Protein AF-A0A2T8KHS7-F1 (afdb_monomer_lite)

InterPro domains:
  IPR019190 Exonuclease V [PF09810] (73-168)
  IPR019190 Exonuclease V [PTHR14464] (8-168)

Secondary structure (DSSP, 8-state):
--PPPP-PPP---------HHHHHHHHHHHHHHHHS-S----HHHHHHHHHHHHTTS------GGGS---PPPHHHHH-TTSPPPHHHHHHHHH-HHHHHHHHHH-PPPPPHHHHHHHHHHHHHHHTT---------SHHHHHHHHHHHHHHHHHIIIIIS--S----

Sequence (168 aa):
MHSSPSATPRQELPVEIVSDEEMAFIDAALAAAAAGGRPLVSSTARRAAAQLSCAAHSAAGGDIEDSPVPRRSLLARFRERRALAVTDITATEWCEKQMEFMLEHGKPERTEAMKAGLERHAQLEQEVVERVEVAIRSEEELWTVKFMNFIMGTNQLMFKGITREIPV

Structure (mmCIF, N/CA/C/O backbone):
data_AF-A0A2T8KHS7-F1
#
_entry.id   AF-A0A2T8KHS7-F1
#
loop_
_atom_site.group_PDB
_atom_site.id
_atom_site.type_symbol
_atom_site.label_atom_id
_atom_site.label_alt_id
_atom_site.label_comp_id
_atom_site.label_asym_id
_atom_site.label_entity_id
_atom_site.label_seq_id
_atom_site.pdbx_PDB_ins_code
_atom_site.Cartn_x
_atom_site.Cartn_y
_atom_site.Cartn_z
_atom_site.occupancy
_atom_site.B_iso_or_equiv
_atom_site.auth_seq_id
_atom_site.auth_comp_id
_atom_site.auth_asym_id
_atom_site.auth_atom_id
_atom_site.pdbx_PDB_model_num
ATOM 1 N N . MET A 1 1 ? -21.195 -45.025 22.244 1.00 41.97 1 MET A N 1
ATOM 2 C CA . MET A 1 1 ? -19.781 -45.395 22.022 1.00 41.97 1 MET A CA 1
ATOM 3 C C . MET A 1 1 ? -19.014 -44.105 21.794 1.00 41.97 1 MET A C 1
ATOM 5 O O . MET A 1 1 ? -19.051 -43.571 20.696 1.00 41.97 1 MET A O 1
ATOM 9 N N . HIS A 1 2 ? -18.461 -43.529 22.861 1.00 40.59 2 HIS A N 1
ATOM 10 C CA . HIS A 1 2 ? -17.695 -42.285 22.792 1.00 40.59 2 HIS A CA 1
ATOM 11 C C . HIS A 1 2 ? -16.214 -42.647 22.724 1.00 40.59 2 HIS A C 1
ATOM 13 O O . HIS A 1 2 ? -15.673 -43.198 23.678 1.00 40.59 2 HIS A O 1
ATOM 19 N N . SER A 1 3 ? -15.594 -42.395 21.574 1.00 47.38 3 SER A N 1
ATOM 20 C CA . SER A 1 3 ? -14.155 -42.549 21.386 1.00 47.38 3 SER A CA 1
ATOM 21 C C . SER A 1 3 ? -13.453 -41.294 21.898 1.00 47.38 3 SER A C 1
ATOM 23 O O . SER A 1 3 ? -13.681 -40.200 21.383 1.00 47.38 3 SER A O 1
ATOM 25 N N . SER A 1 4 ? -12.623 -41.456 22.926 1.00 55.31 4 SER A N 1
ATOM 26 C CA . SER A 1 4 ? -11.733 -40.417 23.449 1.00 55.31 4 SER A CA 1
ATOM 27 C C . SER A 1 4 ? -10.653 -40.050 22.420 1.00 55.31 4 SER A C 1
ATOM 29 O O . SER A 1 4 ? -10.134 -40.949 21.753 1.00 55.31 4 SER A O 1
ATOM 31 N N . PRO A 1 5 ? -10.256 -38.772 22.296 1.00 56.31 5 PRO A N 1
ATOM 32 C CA . PRO A 1 5 ? -9.131 -38.399 21.453 1.00 56.31 5 PRO A CA 1
ATOM 33 C C . PRO A 1 5 ? -7.810 -38.798 22.127 1.00 56.31 5 PRO A C 1
ATOM 35 O O . PRO A 1 5 ? -7.570 -38.518 23.301 1.00 56.31 5 PRO A O 1
ATOM 38 N N . SER A 1 6 ? -6.967 -39.481 21.356 1.00 55.38 6 SER A N 1
ATOM 39 C CA . SER A 1 6 ? -5.590 -39.841 21.693 1.00 55.38 6 SER A CA 1
ATOM 40 C C . SER A 1 6 ? -4.773 -38.578 21.987 1.00 55.38 6 SER A C 1
ATOM 42 O O . SER A 1 6 ? -4.686 -37.675 21.157 1.00 55.38 6 SER A O 1
ATOM 44 N N . ALA A 1 7 ? -4.194 -38.510 23.187 1.00 58.91 7 ALA A N 1
ATOM 45 C CA . ALA A 1 7 ? -3.268 -37.458 23.574 1.00 58.91 7 ALA A CA 1
ATOM 46 C C . ALA A 1 7 ? -1.939 -37.642 22.824 1.00 58.91 7 ALA A C 1
ATOM 48 O O . ALA A 1 7 ? -1.231 -38.628 23.026 1.00 58.91 7 ALA A O 1
ATOM 49 N N . THR A 1 8 ? -1.597 -36.688 21.962 1.00 64.38 8 THR A N 1
ATOM 50 C CA . THR A 1 8 ? -0.257 -36.562 21.376 1.00 64.38 8 THR A CA 1
ATOM 51 C C . THR A 1 8 ? 0.775 -36.311 22.481 1.00 64.38 8 THR A C 1
ATOM 53 O O . THR A 1 8 ? 0.547 -35.425 23.314 1.00 64.38 8 THR A O 1
ATOM 56 N N . PRO A 1 9 ? 1.909 -37.035 22.509 1.00 59.22 9 PRO A N 1
ATOM 57 C CA . PRO A 1 9 ? 2.939 -36.816 23.513 1.00 59.22 9 PRO A CA 1
ATOM 58 C C . PRO A 1 9 ? 3.577 -35.441 23.287 1.00 59.22 9 PRO A C 1
ATOM 60 O O . PRO A 1 9 ? 4.023 -35.124 22.183 1.00 59.22 9 PRO A O 1
ATOM 63 N N . ARG A 1 10 ? 3.589 -34.605 24.332 1.00 60.81 10 ARG A N 1
ATOM 64 C CA . ARG A 1 10 ? 4.318 -33.334 24.332 1.00 60.81 10 ARG A CA 1
ATOM 65 C C . ARG A 1 10 ? 5.802 -33.659 24.184 1.00 60.81 10 ARG A C 1
ATOM 67 O O . ARG A 1 10 ? 6.359 -34.355 25.025 1.00 60.81 10 ARG A O 1
ATOM 74 N N . GLN A 1 11 ? 6.422 -33.189 23.107 1.00 65.25 11 GLN A N 1
ATOM 75 C CA . GLN A 1 11 ? 7.874 -33.207 22.989 1.00 65.25 11 GLN A CA 1
ATOM 76 C C . GLN A 1 11 ? 8.415 -32.200 24.008 1.00 65.25 11 GLN A C 1
ATOM 78 O O . GLN A 1 11 ? 8.324 -30.992 23.803 1.00 65.25 11 GLN A O 1
ATOM 83 N N . GLU A 1 12 ? 8.891 -32.699 25.145 1.00 61.94 12 GLU A N 1
ATOM 84 C CA . GLU A 1 12 ? 9.631 -31.901 26.117 1.00 61.94 12 GLU A CA 1
ATOM 85 C C . GLU A 1 12 ? 10.979 -31.555 25.485 1.00 61.94 12 GLU A C 1
ATOM 87 O O . GLU A 1 12 ? 11.874 -32.392 25.383 1.00 61.94 12 GLU A O 1
ATOM 92 N N . LEU A 1 13 ? 11.090 -30.330 24.970 1.00 60.38 13 LEU A N 1
ATOM 93 C CA . LEU A 1 13 ? 12.373 -29.783 24.556 1.00 60.38 13 LEU A CA 1
ATOM 94 C C . LEU A 1 13 ? 13.240 -29.672 25.818 1.00 60.38 13 LEU A C 1
ATOM 96 O O . LEU A 1 13 ? 12.800 -29.025 26.773 1.00 60.38 13 LEU A O 1
ATOM 100 N N . PRO A 1 14 ? 14.432 -30.291 25.864 1.00 63.69 14 PRO A N 1
ATOM 101 C CA . PRO A 1 14 ? 15.326 -30.124 26.996 1.00 63.69 14 PRO A CA 1
ATOM 102 C C . PRO A 1 14 ? 15.737 -28.652 27.058 1.00 63.69 14 PRO A C 1
ATOM 104 O O . PRO A 1 14 ? 16.444 -28.152 26.185 1.00 63.69 14 PRO A O 1
ATOM 107 N N . VAL A 1 15 ? 15.234 -27.939 28.064 1.00 64.88 15 VAL A N 1
ATOM 108 C CA . VAL A 1 15 ? 15.651 -26.569 28.357 1.00 64.88 15 VAL A CA 1
ATOM 109 C C . VAL A 1 15 ? 16.901 -26.678 29.212 1.00 64.88 15 VAL A C 1
ATOM 111 O O . VAL A 1 15 ? 16.827 -26.937 30.412 1.00 64.88 15 VAL A O 1
ATOM 114 N N . GLU A 1 16 ? 18.056 -26.536 28.574 1.00 73.00 16 GLU A N 1
ATOM 115 C CA . GLU A 1 16 ? 19.321 -26.362 29.275 1.00 73.00 16 GLU A CA 1
ATOM 116 C C . GLU A 1 16 ? 19.320 -24.955 29.884 1.00 73.00 16 GLU A C 1
ATOM 118 O O . GLU A 1 16 ? 19.330 -23.945 29.177 1.00 73.00 16 GLU A O 1
ATOM 123 N N . ILE A 1 17 ? 19.169 -24.892 31.207 1.00 75.50 17 ILE A N 1
ATOM 124 C CA . ILE A 1 17 ? 19.130 -23.632 31.947 1.00 75.50 17 ILE A CA 1
ATOM 125 C C . ILE A 1 17 ? 20.572 -23.147 32.064 1.00 75.50 17 ILE A C 1
ATOM 127 O O . ILE A 1 17 ? 21.372 -23.767 32.761 1.00 75.50 17 ILE A O 1
ATOM 131 N N . VAL A 1 18 ? 20.880 -22.051 31.372 1.00 79.12 18 VAL A N 1
ATOM 132 C CA . VAL A 1 18 ? 22.168 -21.356 31.465 1.00 79.12 18 VAL A CA 1
ATOM 133 C C . VAL A 1 18 ? 22.410 -20.988 32.927 1.00 79.12 18 VAL A C 1
ATOM 135 O O . VAL A 1 18 ? 21.569 -20.331 33.544 1.00 79.12 18 VAL A O 1
ATOM 138 N N . SER A 1 19 ? 23.531 -21.438 33.485 1.00 85.19 19 SER A N 1
ATOM 139 C CA . SER A 1 19 ? 23.907 -21.107 34.860 1.00 85.19 19 SER A CA 1
ATOM 140 C C . SER A 1 19 ? 24.225 -19.614 35.005 1.00 85.19 19 SER A C 1
ATOM 142 O O . SER A 1 19 ? 24.603 -18.951 34.038 1.00 85.19 19 SER A O 1
ATOM 144 N N . ASP A 1 20 ? 24.114 -19.076 36.221 1.00 84.44 20 ASP A N 1
ATOM 145 C CA . ASP A 1 20 ? 24.409 -17.658 36.488 1.00 84.44 20 ASP A CA 1
ATOM 146 C C . ASP A 1 20 ? 25.849 -17.279 36.082 1.00 84.44 20 ASP A C 1
ATOM 148 O O . ASP A 1 20 ? 26.103 -16.166 35.621 1.00 84.44 20 ASP A O 1
ATOM 152 N N . GLU A 1 21 ? 26.784 -18.229 36.175 1.00 89.31 21 GLU A N 1
ATOM 153 C CA . GLU A 1 21 ? 28.174 -18.063 35.743 1.00 89.31 21 GLU A CA 1
ATOM 154 C C . GLU A 1 21 ? 28.285 -17.932 34.212 1.00 89.31 21 GLU A C 1
ATOM 156 O O . GLU A 1 21 ? 28.970 -17.050 33.697 1.00 89.31 21 GLU A O 1
ATOM 161 N N . GLU A 1 22 ? 27.572 -18.777 33.462 1.00 85.81 22 GLU A N 1
ATOM 162 C CA . GLU A 1 22 ? 27.512 -18.721 31.995 1.00 85.81 22 GLU A CA 1
ATOM 163 C C . GLU A 1 22 ? 26.827 -17.448 31.500 1.00 85.81 22 GLU A C 1
ATOM 165 O O . GLU A 1 22 ? 27.272 -16.842 30.522 1.00 85.81 22 GLU A O 1
ATOM 170 N N . MET A 1 23 ? 25.798 -16.991 32.213 1.00 88.94 23 MET A N 1
ATOM 171 C CA . MET A 1 23 ? 25.155 -15.709 31.944 1.00 88.94 23 MET A CA 1
ATOM 172 C C . MET A 1 23 ? 26.120 -14.541 32.183 1.00 88.94 23 MET A C 1
ATOM 174 O O . MET A 1 23 ? 26.203 -13.637 31.350 1.00 88.94 23 MET A O 1
ATOM 178 N N . ALA A 1 24 ? 26.932 -14.601 33.243 1.00 86.25 24 ALA A N 1
ATOM 179 C CA . ALA A 1 24 ? 27.958 -13.598 33.514 1.00 86.25 24 ALA A CA 1
ATOM 180 C C . ALA A 1 24 ? 29.040 -13.545 32.420 1.00 86.25 24 ALA A C 1
ATOM 182 O O . ALA A 1 24 ? 29.500 -12.456 32.067 1.00 86.25 24 ALA A O 1
ATOM 183 N N . PHE A 1 25 ? 29.421 -14.683 31.827 1.00 84.81 25 PHE A N 1
ATOM 184 C CA . PHE A 1 25 ? 30.338 -14.702 30.680 1.00 84.81 25 PHE A CA 1
ATOM 185 C C . PHE A 1 25 ? 29.735 -14.037 29.438 1.00 84.81 25 PHE A C 1
ATOM 187 O O . PHE A 1 25 ? 30.436 -13.303 28.735 1.00 84.81 25 PHE A O 1
ATOM 194 N N . ILE A 1 26 ? 28.445 -14.259 29.178 1.00 81.12 26 ILE A N 1
ATOM 195 C CA . ILE A 1 26 ? 27.729 -13.630 28.061 1.00 81.12 26 ILE A CA 1
ATOM 196 C C . ILE A 1 26 ? 27.662 -12.114 28.266 1.00 81.12 26 ILE A C 1
ATOM 198 O O . ILE A 1 26 ? 28.036 -11.363 27.364 1.00 81.12 26 ILE A O 1
ATOM 202 N N . ASP A 1 27 ? 27.275 -11.658 29.457 1.00 85.31 27 ASP A N 1
ATOM 203 C CA . ASP A 1 27 ? 27.186 -10.233 29.781 1.00 85.31 27 ASP A CA 1
ATOM 204 C C . ASP A 1 27 ? 28.553 -9.545 29.750 1.00 85.31 27 ASP A C 1
ATOM 206 O O . ASP A 1 27 ? 28.678 -8.439 29.223 1.00 85.31 27 ASP A O 1
ATOM 210 N N . ALA A 1 28 ? 29.607 -10.206 30.236 1.00 85.69 28 ALA A N 1
ATOM 211 C CA . ALA A 1 28 ? 30.971 -9.693 30.155 1.00 85.69 28 ALA A CA 1
ATOM 212 C C . ALA A 1 28 ? 31.449 -9.562 28.699 1.00 85.69 28 ALA A C 1
ATOM 214 O O . ALA A 1 28 ? 32.077 -8.561 28.345 1.00 85.69 28 ALA A O 1
ATOM 215 N N . ALA A 1 29 ? 31.123 -10.528 27.834 1.00 78.06 29 ALA A N 1
ATOM 216 C CA . ALA A 1 29 ? 31.430 -10.455 26.407 1.00 78.06 29 ALA A CA 1
ATOM 217 C C . ALA A 1 29 ? 30.656 -9.321 25.713 1.00 78.06 29 ALA A C 1
ATOM 219 O O . ALA A 1 29 ? 31.223 -8.591 24.896 1.00 78.06 29 ALA A O 1
ATOM 220 N N . LEU A 1 30 ? 29.385 -9.126 26.071 1.00 77.12 30 LEU A N 1
ATOM 221 C CA . LEU A 1 30 ? 28.531 -8.064 25.537 1.00 77.12 30 LEU A CA 1
ATOM 222 C C . LEU A 1 30 ? 28.999 -6.679 26.007 1.00 77.12 30 LEU A C 1
ATOM 224 O O . LEU A 1 30 ? 29.092 -5.746 25.207 1.00 77.12 30 LEU A O 1
ATOM 228 N N . ALA A 1 31 ? 29.390 -6.562 27.276 1.00 78.56 31 ALA A N 1
ATOM 229 C CA . ALA A 1 31 ? 29.993 -5.364 27.847 1.00 78.56 31 ALA A CA 1
ATOM 230 C C . ALA A 1 31 ? 31.358 -5.054 27.214 1.00 78.56 31 ALA A C 1
ATOM 232 O O . ALA A 1 31 ? 31.639 -3.896 26.914 1.00 78.56 31 ALA A O 1
ATOM 233 N N . ALA A 1 32 ? 32.186 -6.066 26.939 1.00 76.00 32 ALA A N 1
ATOM 234 C CA . ALA A 1 32 ? 33.454 -5.895 26.231 1.00 76.00 32 ALA A CA 1
ATOM 235 C C . ALA A 1 32 ? 33.243 -5.460 24.770 1.00 76.00 32 ALA A C 1
ATOM 237 O O . ALA A 1 32 ? 33.937 -4.563 24.287 1.00 76.00 32 ALA A O 1
ATOM 238 N N . ALA A 1 33 ? 32.249 -6.027 24.079 1.00 67.75 33 ALA A N 1
ATOM 239 C CA . ALA A 1 33 ? 31.861 -5.609 22.733 1.00 67.75 33 ALA A CA 1
ATOM 240 C C . ALA A 1 33 ? 31.315 -4.168 22.709 1.00 67.75 33 ALA A C 1
ATOM 242 O O . ALA A 1 33 ? 31.609 -3.412 21.782 1.00 67.75 33 ALA A O 1
ATOM 243 N N . ALA A 1 34 ? 30.581 -3.758 23.748 1.00 64.25 34 ALA A N 1
ATOM 244 C CA . ALA A 1 34 ? 30.080 -2.396 23.914 1.00 64.25 34 ALA A CA 1
ATOM 245 C C . ALA A 1 34 ? 31.182 -1.397 24.316 1.00 64.25 34 ALA A C 1
ATOM 247 O O . ALA A 1 34 ? 31.180 -0.264 23.840 1.00 64.25 34 ALA A O 1
ATOM 248 N N . ALA A 1 35 ? 32.164 -1.812 25.122 1.00 58.44 35 ALA A N 1
ATOM 249 C CA . ALA A 1 35 ? 33.319 -0.995 25.506 1.00 58.44 35 ALA A CA 1
ATOM 250 C C . ALA A 1 35 ? 34.336 -0.837 24.360 1.00 58.44 35 ALA A C 1
ATOM 252 O O . ALA A 1 35 ? 34.951 0.219 24.216 1.00 58.44 35 ALA A O 1
ATOM 253 N N . GLY A 1 36 ? 34.459 -1.845 23.486 1.00 54.72 36 GLY A N 1
ATOM 254 C CA . GLY A 1 36 ? 35.087 -1.717 22.164 1.00 54.72 36 GLY A CA 1
ATOM 255 C C . GLY A 1 36 ? 34.213 -0.967 21.146 1.00 54.72 36 GLY A C 1
ATOM 256 O O . GLY A 1 36 ? 34.677 -0.588 20.069 1.00 54.72 36 GLY A O 1
ATOM 257 N N . GLY A 1 37 ? 32.955 -0.709 21.508 1.00 50.03 37 GLY A N 1
ATOM 258 C CA . GLY A 1 37 ? 31.918 -0.064 20.722 1.00 50.03 37 GLY A CA 1
ATOM 259 C C . GLY A 1 37 ? 32.004 1.460 20.724 1.00 50.03 37 GLY A C 1
ATOM 260 O O . GLY A 1 37 ? 31.030 2.147 21.018 1.00 50.03 37 GLY A O 1
ATOM 261 N N . ARG A 1 38 ? 33.107 2.021 20.213 1.00 49.44 38 ARG A N 1
ATOM 262 C CA . ARG A 1 38 ? 32.874 3.085 19.219 1.00 49.44 38 ARG A CA 1
ATOM 263 C C . ARG A 1 38 ? 32.147 2.365 18.090 1.00 49.44 38 ARG A C 1
ATOM 265 O O . ARG A 1 38 ? 32.669 1.333 17.677 1.00 49.44 38 ARG A O 1
ATOM 272 N N . PRO A 1 39 ? 30.967 2.812 17.631 1.00 43.41 39 PRO A N 1
ATOM 273 C CA . PRO A 1 39 ? 30.179 2.038 16.687 1.00 43.41 39 PRO A CA 1
ATOM 274 C C . PRO A 1 39 ? 31.058 1.713 15.486 1.00 43.41 39 PRO A C 1
ATOM 276 O O . PRO A 1 39 ? 31.359 2.582 14.668 1.00 43.41 39 PRO A O 1
ATOM 279 N N . LEU A 1 40 ? 31.492 0.455 15.397 1.00 48.50 40 LEU A N 1
ATOM 280 C CA . LEU A 1 40 ? 32.236 -0.062 14.266 1.00 48.50 40 LEU A CA 1
ATOM 281 C C . LEU A 1 40 ? 31.221 -0.383 13.167 1.00 48.50 40 LEU A C 1
ATOM 283 O O . LEU A 1 40 ? 31.233 -1.443 12.558 1.00 48.50 40 LEU A O 1
ATOM 287 N N . VAL A 1 41 ? 30.395 0.608 12.822 1.00 45.94 41 VAL A N 1
ATOM 288 C CA . VAL A 1 41 ? 30.245 0.911 11.407 1.00 45.94 41 VAL A CA 1
ATOM 289 C C . VAL A 1 41 ? 31.639 1.313 10.979 1.00 45.94 41 VAL A C 1
ATOM 291 O O . VAL A 1 41 ? 32.034 2.473 11.103 1.00 45.94 41 VAL A O 1
ATOM 294 N N . SER A 1 42 ? 32.437 0.308 10.607 1.00 40.84 42 SER A N 1
ATOM 295 C CA . SER A 1 42 ? 33.798 0.536 10.175 1.00 40.84 42 SER A CA 1
ATOM 296 C C . SER A 1 42 ? 33.764 1.714 9.217 1.00 40.84 42 SER A C 1
ATOM 298 O O . SER A 1 42 ? 32.892 1.802 8.343 1.00 40.84 42 SER A O 1
ATOM 300 N N . SER A 1 43 ? 34.689 2.650 9.382 1.00 45.12 43 SER A N 1
ATOM 301 C CA . SER A 1 43 ? 34.853 3.699 8.386 1.00 45.12 43 SER A CA 1
ATOM 302 C C . SER A 1 43 ? 35.031 3.087 6.988 1.00 45.12 43 SER A C 1
ATOM 304 O O . SER A 1 43 ? 34.664 3.738 6.021 1.00 45.12 43 SER A O 1
ATOM 306 N N . THR A 1 44 ? 35.457 1.815 6.879 1.00 46.22 44 THR A N 1
ATOM 307 C CA . THR A 1 44 ? 35.415 1.013 5.644 1.00 46.22 44 THR A CA 1
ATOM 308 C C . THR A 1 44 ? 34.027 0.525 5.215 1.00 46.22 44 THR A C 1
ATOM 310 O O . THR A 1 44 ? 33.808 0.445 4.021 1.00 46.22 44 THR A O 1
ATOM 313 N N . ALA A 1 45 ? 33.073 0.247 6.108 1.00 44.97 45 ALA A N 1
ATOM 314 C CA . ALA A 1 45 ? 31.699 -0.147 5.754 1.00 44.97 45 ALA A CA 1
ATOM 315 C C . ALA A 1 45 ? 30.841 1.063 5.340 1.00 44.97 45 ALA A C 1
ATOM 317 O O . ALA A 1 45 ? 30.108 1.002 4.354 1.00 44.97 45 ALA A O 1
ATOM 318 N N . ARG A 1 46 ? 31.010 2.209 6.021 1.00 46.84 46 ARG A N 1
ATOM 319 C CA . ARG A 1 46 ? 30.478 3.498 5.539 1.00 46.84 46 ARG A CA 1
ATOM 320 C C . ARG A 1 46 ? 31.151 3.926 4.239 1.00 46.84 46 ARG A C 1
ATOM 322 O O . ARG A 1 46 ? 30.463 4.408 3.348 1.00 46.84 46 ARG A O 1
ATOM 329 N N . ARG A 1 47 ? 32.468 3.712 4.105 1.00 43.47 47 ARG A N 1
ATOM 330 C CA . ARG A 1 47 ? 33.161 3.918 2.828 1.00 43.47 47 ARG A CA 1
ATOM 331 C C . ARG A 1 47 ? 32.683 2.943 1.770 1.00 43.47 47 ARG A C 1
ATOM 333 O O . ARG A 1 47 ? 32.495 3.422 0.683 1.00 43.47 47 ARG A O 1
ATOM 340 N N . ALA A 1 48 ? 32.409 1.671 2.035 1.00 46.97 48 ALA A N 1
ATOM 341 C CA . ALA A 1 48 ? 31.935 0.743 1.008 1.00 46.97 48 ALA A CA 1
ATOM 342 C C . ALA A 1 48 ? 30.554 1.162 0.479 1.00 46.97 48 ALA A C 1
ATOM 344 O O . ALA A 1 48 ? 30.389 1.316 -0.726 1.00 46.97 48 ALA A O 1
ATOM 345 N N . ALA A 1 49 ? 29.600 1.472 1.366 1.00 46.16 49 ALA A N 1
ATOM 346 C CA . ALA A 1 49 ? 28.276 1.958 0.966 1.00 46.16 49 ALA A CA 1
ATOM 347 C C . ALA A 1 49 ? 28.326 3.334 0.262 1.00 46.16 49 ALA A C 1
ATOM 349 O O . ALA A 1 49 ? 27.598 3.565 -0.700 1.00 46.16 49 ALA A O 1
ATOM 350 N N . ALA A 1 50 ? 29.220 4.239 0.684 1.00 44.03 50 ALA A N 1
ATOM 351 C CA . ALA A 1 50 ? 29.444 5.518 0.000 1.00 44.03 50 ALA A CA 1
ATOM 352 C C . ALA A 1 50 ? 30.274 5.376 -1.295 1.00 44.03 50 ALA A C 1
ATOM 354 O O . ALA A 1 50 ? 30.064 6.122 -2.243 1.00 44.03 50 ALA A O 1
ATOM 355 N N . GLN A 1 51 ? 31.187 4.406 -1.374 1.00 43.75 51 GLN A N 1
ATOM 356 C CA . GLN A 1 51 ? 32.025 4.106 -2.540 1.00 43.75 51 GLN A CA 1
ATOM 357 C C . GLN A 1 51 ? 31.198 3.453 -3.640 1.00 43.75 51 GLN A C 1
ATOM 359 O O . GLN A 1 51 ? 31.415 3.774 -4.798 1.00 43.75 51 GLN A O 1
ATOM 364 N N . LEU A 1 52 ? 30.202 2.628 -3.306 1.00 47.16 52 LEU A N 1
ATOM 365 C CA . LEU A 1 52 ? 29.239 2.109 -4.282 1.00 47.16 52 LEU A CA 1
ATOM 366 C C . LEU A 1 52 ? 28.390 3.234 -4.905 1.00 47.16 52 LEU A C 1
ATOM 368 O O . LEU A 1 52 ? 28.098 3.186 -6.095 1.00 47.16 52 LEU A O 1
ATOM 372 N N . SER A 1 53 ? 28.092 4.302 -4.152 1.00 44.69 53 SER A N 1
ATOM 373 C CA . SER A 1 53 ? 27.414 5.498 -4.681 1.00 44.69 53 SER A CA 1
ATOM 374 C C . SER A 1 53 ? 28.345 6.481 -5.413 1.00 44.69 53 SER A C 1
ATOM 376 O O . SER A 1 53 ? 27.854 7.303 -6.190 1.00 44.69 53 SER A O 1
ATOM 378 N N . CYS A 1 54 ? 29.660 6.440 -5.167 1.00 40.66 54 CYS A N 1
ATOM 379 C CA . CYS A 1 54 ? 30.629 7.421 -5.680 1.00 40.66 54 CYS A CA 1
ATOM 380 C C . CYS A 1 54 ? 31.647 6.858 -6.687 1.00 40.66 54 CYS A C 1
ATOM 382 O O . CYS A 1 54 ? 32.365 7.646 -7.297 1.00 40.66 54 CYS A O 1
ATOM 384 N N . ALA A 1 55 ? 31.684 5.545 -6.940 1.00 41.94 55 ALA A N 1
ATOM 385 C CA . ALA A 1 55 ? 32.599 4.921 -7.907 1.00 41.94 55 ALA A CA 1
ATOM 386 C C . ALA A 1 55 ? 32.380 5.371 -9.368 1.00 41.94 55 ALA A C 1
ATOM 388 O O . ALA A 1 55 ? 33.151 4.996 -10.247 1.00 41.94 55 ALA A O 1
ATOM 389 N N . ALA A 1 56 ? 31.367 6.199 -9.634 1.00 47.69 56 ALA A N 1
ATOM 390 C CA . ALA A 1 56 ? 31.163 6.838 -10.928 1.00 47.69 56 ALA A CA 1
ATOM 391 C C . ALA A 1 56 ? 31.969 8.140 -11.135 1.00 47.69 56 ALA A C 1
ATOM 393 O O . ALA A 1 56 ? 31.927 8.684 -12.235 1.00 47.69 56 ALA A O 1
ATOM 394 N N . HIS A 1 57 ? 32.707 8.657 -10.142 1.00 44.78 57 HIS A N 1
ATOM 395 C CA . HIS A 1 57 ? 33.406 9.942 -10.287 1.00 44.78 57 HIS A CA 1
ATOM 396 C C . HIS A 1 57 ? 34.909 9.825 -10.000 1.00 44.78 57 HIS A C 1
ATOM 398 O O . HIS A 1 57 ? 35.358 9.860 -8.862 1.00 44.78 57 HIS A O 1
ATOM 404 N N . SER A 1 58 ? 35.635 9.663 -11.108 1.00 42.78 58 SER A N 1
ATOM 405 C CA . SER A 1 58 ? 37.021 10.030 -11.415 1.00 42.78 58 SER A CA 1
ATOM 406 C C . SER A 1 58 ? 38.095 9.973 -10.326 1.00 42.78 58 SER A C 1
ATOM 408 O O . SER A 1 58 ? 38.146 10.771 -9.395 1.00 42.78 58 SER A O 1
ATOM 410 N N . ALA A 1 59 ? 39.089 9.131 -10.607 1.00 47.22 59 ALA A N 1
ATOM 411 C CA . ALA A 1 59 ? 40.457 9.264 -10.136 1.00 47.22 59 ALA A CA 1
ATOM 412 C C . ALA A 1 59 ? 41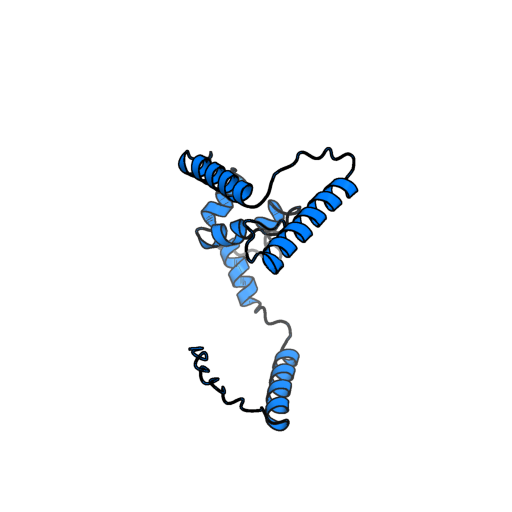.058 10.618 -10.571 1.00 47.22 59 ALA A C 1
ATOM 414 O O . ALA A 1 59 ? 41.593 10.749 -11.669 1.00 47.22 59 ALA A O 1
ATOM 415 N N . ALA A 1 60 ? 40.973 11.630 -9.715 1.00 49.81 60 ALA A N 1
ATOM 416 C CA . ALA A 1 60 ? 41.790 12.835 -9.793 1.00 49.81 60 ALA A CA 1
ATOM 417 C C . ALA A 1 60 ? 42.011 13.339 -8.363 1.00 49.81 60 ALA A C 1
ATOM 419 O O . ALA A 1 60 ? 41.059 13.431 -7.595 1.00 49.81 60 ALA A O 1
ATOM 420 N N . GLY A 1 61 ? 43.271 13.578 -7.993 1.00 51.62 61 GLY A N 1
ATOM 421 C CA . GLY A 1 61 ? 43.698 13.933 -6.637 1.00 51.62 61 GLY A CA 1
ATOM 422 C C . GLY A 1 61 ? 43.155 15.275 -6.148 1.00 51.62 61 GLY A C 1
ATOM 423 O O . GLY A 1 61 ? 43.874 16.268 -6.180 1.00 51.62 61 GLY A O 1
ATOM 424 N N . GLY A 1 62 ? 41.903 15.285 -5.696 1.00 52.84 62 GLY A N 1
ATOM 425 C CA . GLY A 1 62 ? 41.316 16.350 -4.889 1.00 52.84 62 GLY A CA 1
ATOM 426 C C . GLY A 1 62 ? 41.574 16.115 -3.403 1.00 52.84 62 GLY A C 1
ATOM 427 O O . GLY A 1 62 ? 41.620 14.967 -2.948 1.00 52.84 62 GLY A O 1
ATOM 428 N N . ASP A 1 63 ? 41.761 17.207 -2.665 1.00 57.59 63 ASP A N 1
ATOM 429 C CA . ASP A 1 63 ? 41.809 17.217 -1.204 1.00 57.59 63 ASP A CA 1
ATOM 430 C C . ASP A 1 63 ? 40.511 16.609 -0.635 1.00 57.59 63 ASP A C 1
ATOM 432 O O . ASP A 1 63 ? 39.451 16.679 -1.259 1.00 57.59 63 ASP A O 1
ATOM 436 N N . ILE A 1 64 ? 40.571 15.992 0.548 1.00 60.97 64 ILE A N 1
ATOM 437 C CA . ILE A 1 64 ? 39.411 15.358 1.204 1.00 60.97 64 ILE A CA 1
ATOM 438 C C . ILE A 1 64 ? 38.245 16.348 1.389 1.00 60.97 64 ILE A C 1
ATOM 440 O O . ILE A 1 64 ? 37.089 15.925 1.473 1.00 60.97 64 ILE A O 1
ATOM 444 N N . GLU A 1 65 ? 38.537 17.649 1.406 1.00 62.28 65 GLU A N 1
ATOM 445 C CA . GLU A 1 65 ? 37.558 18.732 1.525 1.00 62.28 65 GLU A CA 1
ATOM 446 C C . GLU A 1 65 ? 36.792 19.045 0.221 1.00 62.28 65 GLU A C 1
ATOM 448 O O . GLU A 1 65 ? 35.722 19.644 0.288 1.00 62.28 65 GLU A O 1
ATOM 453 N N . ASP A 1 66 ? 37.249 18.556 -0.940 1.00 60.25 66 ASP A N 1
ATOM 454 C CA . ASP A 1 66 ? 36.565 18.699 -2.241 1.00 60.25 66 ASP A CA 1
ATOM 455 C C . ASP A 1 66 ? 35.576 17.556 -2.535 1.00 60.25 66 ASP A C 1
ATOM 457 O O . ASP A 1 66 ? 35.038 17.435 -3.643 1.00 60.25 66 ASP A O 1
ATOM 461 N N . SER A 1 67 ? 35.311 16.680 -1.557 1.00 61.50 67 SER A N 1
ATOM 462 C CA . SER A 1 67 ? 34.334 15.610 -1.745 1.00 61.50 67 SER A CA 1
ATOM 463 C C . SER A 1 67 ? 32.938 16.220 -1.928 1.00 61.50 67 SER A C 1
ATOM 465 O O . SER A 1 67 ? 32.464 16.934 -1.038 1.00 61.50 67 SER A O 1
ATOM 467 N N . PRO A 1 68 ? 32.249 15.968 -3.060 1.00 61.56 68 PRO A N 1
ATOM 468 C CA . PRO A 1 68 ? 30.920 16.512 -3.275 1.00 61.56 68 PRO A CA 1
ATOM 469 C C . PRO A 1 68 ? 30.014 16.078 -2.124 1.00 61.56 68 PRO A C 1
ATOM 471 O O . PRO A 1 68 ? 30.011 14.907 -1.738 1.00 61.56 68 PRO A O 1
ATOM 474 N N . VAL A 1 69 ? 29.254 17.035 -1.578 1.00 60.91 69 VAL A N 1
ATOM 475 C CA . VAL A 1 69 ? 28.303 16.805 -0.482 1.00 60.91 69 VAL A CA 1
ATOM 476 C C . VAL A 1 69 ? 27.534 15.510 -0.762 1.00 60.91 69 VAL A C 1
ATOM 478 O O . VAL A 1 69 ? 26.995 15.388 -1.871 1.00 60.91 69 VAL A O 1
ATOM 481 N N . PRO A 1 70 ? 27.477 14.545 0.182 1.00 59.75 70 PRO A N 1
ATOM 482 C CA . PRO A 1 70 ? 26.829 13.267 -0.060 1.00 59.75 70 PRO A CA 1
ATOM 483 C C . PRO A 1 70 ? 25.434 13.511 -0.620 1.00 59.75 70 PRO A C 1
ATOM 485 O O . PRO A 1 70 ? 24.586 14.124 0.038 1.00 59.75 70 PRO A O 1
ATOM 488 N N . ARG A 1 71 ? 25.208 13.085 -1.868 1.00 68.69 71 ARG A N 1
ATOM 489 C CA . ARG A 1 71 ? 23.882 13.170 -2.474 1.00 68.69 71 ARG A CA 1
ATOM 490 C C . ARG A 1 71 ? 22.918 12.474 -1.519 1.00 68.69 71 ARG A C 1
ATOM 492 O O . ARG A 1 71 ? 23.174 11.348 -1.093 1.00 68.69 71 ARG A O 1
ATOM 499 N N . ARG A 1 72 ? 21.830 13.160 -1.149 1.00 78.19 72 ARG A N 1
ATOM 500 C CA . ARG A 1 72 ? 20.760 12.565 -0.334 1.00 78.19 72 ARG A CA 1
ATOM 501 C C . ARG A 1 72 ? 20.391 11.207 -0.937 1.00 78.19 72 ARG A C 1
ATOM 503 O O . ARG A 1 72 ? 20.297 11.099 -2.163 1.00 78.19 72 ARG A O 1
ATOM 510 N N . SER A 1 73 ? 20.183 10.193 -0.093 1.00 80.56 73 SER A N 1
ATOM 511 C CA . SER A 1 73 ? 19.784 8.864 -0.569 1.00 80.56 73 SER A CA 1
ATOM 512 C C . SER A 1 73 ? 18.523 8.967 -1.430 1.00 80.56 73 SER A C 1
ATOM 514 O O . SER A 1 73 ? 17.715 9.881 -1.252 1.00 80.56 73 SER A O 1
ATOM 516 N N . LEU A 1 74 ? 18.330 8.041 -2.371 1.00 80.00 74 LEU A N 1
ATOM 517 C CA . LEU A 1 74 ? 17.157 8.065 -3.253 1.00 80.00 74 LEU A CA 1
ATOM 518 C C . LEU A 1 74 ? 15.845 8.071 -2.457 1.00 80.00 74 LEU A C 1
ATOM 520 O O . LEU A 1 74 ? 14.918 8.803 -2.794 1.00 80.00 74 LEU A O 1
ATOM 524 N N . LEU A 1 75 ? 15.797 7.352 -1.335 1.00 77.38 75 LEU A N 1
ATOM 525 C CA . LEU A 1 75 ? 14.652 7.390 -0.428 1.00 77.38 75 LEU A CA 1
ATOM 526 C C . LEU A 1 75 ? 14.487 8.755 0.251 1.00 77.38 75 LEU A C 1
ATOM 528 O O . LEU A 1 75 ? 13.376 9.270 0.293 1.00 77.38 75 LEU A O 1
ATOM 532 N N . ALA A 1 76 ? 15.568 9.385 0.716 1.00 81.19 76 ALA A N 1
ATOM 533 C CA . ALA A 1 76 ? 15.494 10.729 1.290 1.00 81.19 76 ALA A CA 1
ATOM 534 C C . ALA A 1 76 ? 15.107 11.794 0.249 1.00 81.19 76 ALA A C 1
ATOM 536 O O . ALA A 1 76 ? 14.472 12.782 0.595 1.00 81.19 76 ALA A O 1
ATOM 537 N N . ARG A 1 77 ? 15.468 11.605 -1.028 1.00 85.12 77 ARG A N 1
ATOM 538 C CA . ARG A 1 77 ? 15.086 12.506 -2.129 1.00 85.12 77 ARG A CA 1
ATOM 539 C C . ARG A 1 77 ? 13.620 12.349 -2.521 1.00 85.12 77 ARG A C 1
ATOM 541 O O . ARG A 1 77 ? 12.925 13.344 -2.676 1.00 85.12 77 ARG A O 1
ATOM 548 N N . PHE A 1 78 ? 13.166 11.113 -2.715 1.00 84.25 78 PHE A N 1
ATOM 549 C CA . PHE A 1 78 ? 11.876 10.832 -3.352 1.00 84.25 78 PHE A CA 1
ATOM 550 C C . PHE A 1 78 ? 10.776 10.388 -2.378 1.00 84.25 78 PHE A C 1
ATOM 552 O O . PHE A 1 78 ? 9.609 10.333 -2.762 1.00 84.25 78 PHE A O 1
ATOM 559 N N . ARG A 1 79 ? 11.109 10.067 -1.121 1.00 84.31 79 ARG A N 1
ATOM 560 C CA . ARG A 1 79 ? 10.168 9.559 -0.103 1.00 84.31 79 ARG A CA 1
ATOM 561 C C . ARG A 1 79 ? 10.286 10.242 1.257 1.00 84.31 79 ARG A C 1
ATOM 563 O O . ARG A 1 79 ? 9.872 9.676 2.256 1.00 84.31 79 ARG A O 1
ATOM 570 N N . GLU A 1 80 ? 10.751 11.487 1.305 1.00 84.25 80 GLU A N 1
ATOM 571 C CA . GLU A 1 80 ? 10.911 12.245 2.560 1.00 84.25 80 GLU A CA 1
ATOM 572 C C . GLU A 1 80 ? 9.628 12.315 3.414 1.00 84.25 80 GLU A C 1
ATOM 574 O O . GLU A 1 80 ? 9.691 12.323 4.638 1.00 84.25 80 GLU A O 1
ATOM 579 N N . ARG A 1 81 ? 8.452 12.328 2.773 1.00 83.00 81 ARG A N 1
ATOM 580 C CA . ARG A 1 81 ? 7.144 12.463 3.440 1.00 83.00 81 ARG A CA 1
ATOM 581 C C . ARG A 1 81 ? 6.401 11.141 3.660 1.00 83.00 81 ARG A C 1
ATOM 583 O O . ARG A 1 81 ? 5.268 11.163 4.133 1.00 83.00 81 ARG A O 1
ATOM 590 N N . ARG A 1 82 ? 6.980 9.998 3.271 1.00 83.31 82 ARG A N 1
ATOM 591 C CA . ARG A 1 82 ? 6.323 8.683 3.333 1.00 83.31 82 ARG A CA 1
ATOM 592 C C . ARG A 1 82 ? 7.234 7.665 4.015 1.00 83.31 82 ARG A C 1
ATOM 594 O O . ARG A 1 82 ? 8.413 7.585 3.698 1.00 83.31 82 ARG A O 1
ATOM 601 N N . ALA A 1 83 ? 6.666 6.834 4.887 1.00 81.94 83 ALA A N 1
ATOM 602 C CA . ALA A 1 83 ? 7.379 5.697 5.458 1.00 81.94 83 ALA A CA 1
ATOM 603 C C . ALA A 1 83 ? 7.849 4.701 4.377 1.00 81.94 83 ALA A C 1
ATOM 605 O O . ALA A 1 83 ? 7.236 4.572 3.310 1.00 81.94 83 ALA A O 1
ATOM 606 N N . LEU A 1 84 ? 8.934 3.985 4.678 1.00 84.06 84 LEU A N 1
ATOM 607 C CA . LEU A 1 84 ? 9.458 2.919 3.830 1.00 84.06 84 LEU A CA 1
ATOM 608 C C . LEU A 1 84 ? 8.403 1.816 3.673 1.00 84.06 84 LEU A C 1
ATOM 610 O O . LEU A 1 84 ? 7.941 1.253 4.662 1.00 84.06 84 LEU A O 1
ATOM 614 N N . ALA A 1 85 ? 8.022 1.507 2.435 1.00 87.19 85 ALA A N 1
ATOM 615 C CA . ALA A 1 85 ? 7.089 0.425 2.145 1.00 87.19 85 ALA A CA 1
ATOM 616 C C . ALA A 1 85 ? 7.840 -0.875 1.833 1.00 87.19 85 ALA A C 1
ATOM 618 O O . ALA A 1 85 ? 8.943 -0.853 1.288 1.00 87.19 85 ALA A O 1
ATOM 619 N N . VAL A 1 86 ? 7.197 -2.021 2.064 1.00 89.94 86 VAL A N 1
ATOM 620 C CA . VAL A 1 86 ? 7.740 -3.340 1.683 1.00 89.94 86 VAL A CA 1
ATOM 621 C C . VAL A 1 86 ? 8.057 -3.407 0.184 1.00 89.94 86 VAL A C 1
ATOM 623 O O . VAL A 1 86 ? 9.067 -3.983 -0.217 1.00 89.94 86 VAL A O 1
ATOM 626 N N . THR A 1 87 ? 7.247 -2.755 -0.655 1.00 89.81 87 THR A N 1
ATOM 627 C CA . THR A 1 87 ? 7.508 -2.628 -2.098 1.00 89.81 87 THR A CA 1
ATOM 628 C C . THR A 1 87 ? 8.831 -1.923 -2.395 1.00 89.81 87 THR A C 1
ATOM 630 O O . THR A 1 87 ? 9.457 -2.209 -3.406 1.00 89.81 87 THR A O 1
ATOM 633 N N . ASP A 1 88 ? 9.271 -1.009 -1.532 1.00 88.38 88 ASP A N 1
ATOM 634 C CA . ASP A 1 88 ? 10.504 -0.251 -1.749 1.00 88.38 88 ASP A CA 1
ATOM 635 C C . ASP A 1 88 ? 11.717 -1.122 -1.492 1.00 8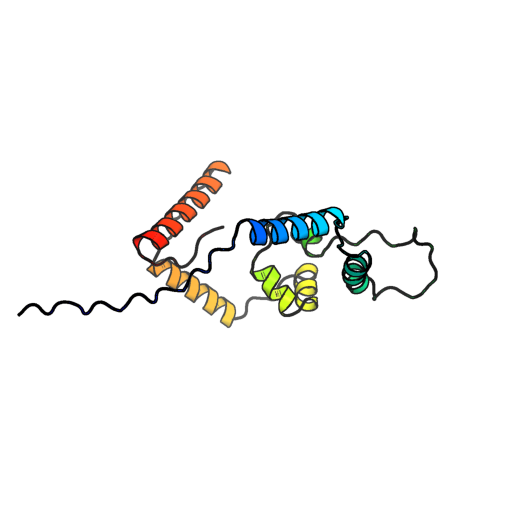8.38 88 ASP A C 1
ATOM 637 O O . ASP A 1 88 ? 12.650 -1.124 -2.289 1.00 88.38 88 ASP A O 1
ATOM 641 N N . ILE A 1 89 ? 11.659 -1.894 -0.408 1.00 89.25 89 ILE A N 1
ATOM 642 C CA . ILE A 1 89 ? 12.681 -2.875 -0.060 1.00 89.25 89 ILE A CA 1
ATOM 643 C C . ILE A 1 89 ? 12.760 -3.903 -1.188 1.00 89.25 89 ILE A C 1
ATOM 645 O O . ILE A 1 89 ? 13.764 -3.990 -1.879 1.00 89.25 89 ILE A O 1
ATOM 649 N N . THR A 1 90 ? 11.658 -4.601 -1.459 1.00 94.50 90 THR A N 1
ATOM 650 C CA . THR A 1 90 ? 11.626 -5.699 -2.441 1.00 94.50 90 THR A CA 1
ATOM 651 C C . THR A 1 90 ? 12.015 -5.274 -3.856 1.00 94.50 90 THR A C 1
ATOM 653 O O . THR A 1 90 ? 12.723 -6.013 -4.533 1.00 94.50 90 THR A O 1
ATOM 656 N N . ALA A 1 91 ? 11.610 -4.088 -4.318 1.00 90.50 91 ALA A N 1
ATOM 657 C CA . ALA A 1 91 ? 12.011 -3.616 -5.641 1.00 90.50 91 ALA A CA 1
ATOM 658 C C . ALA A 1 91 ? 13.475 -3.147 -5.693 1.00 90.50 91 ALA A C 1
ATOM 660 O O . ALA A 1 91 ? 14.102 -3.293 -6.740 1.00 90.50 91 ALA A O 1
ATOM 661 N N . THR A 1 92 ? 14.028 -2.626 -4.589 1.00 90.12 92 THR A N 1
ATOM 662 C CA . THR A 1 92 ? 15.465 -2.309 -4.502 1.00 90.12 92 THR A CA 1
ATOM 663 C C . THR A 1 92 ? 16.298 -3.589 -4.525 1.00 90.12 92 THR A C 1
ATOM 665 O O . THR A 1 92 ? 17.235 -3.674 -5.312 1.00 90.12 92 THR A O 1
ATOM 668 N N . GLU A 1 93 ? 15.897 -4.607 -3.755 1.00 92.38 93 GLU A N 1
ATOM 669 C CA . GLU A 1 93 ? 16.556 -5.922 -3.732 1.00 92.38 93 GLU A CA 1
ATOM 670 C C . GLU A 1 93 ? 16.480 -6.642 -5.088 1.00 92.38 93 GLU A C 1
ATOM 672 O O . GLU A 1 93 ? 17.413 -7.335 -5.479 1.00 92.38 93 GLU A O 1
ATOM 677 N N . TRP A 1 94 ? 15.379 -6.478 -5.832 1.00 93.56 94 TRP A N 1
ATOM 678 C CA . TRP A 1 94 ? 15.250 -7.066 -7.167 1.00 93.56 94 TRP A CA 1
ATOM 679 C C . TRP A 1 94 ? 16.197 -6.413 -8.180 1.00 93.56 94 TRP A C 1
A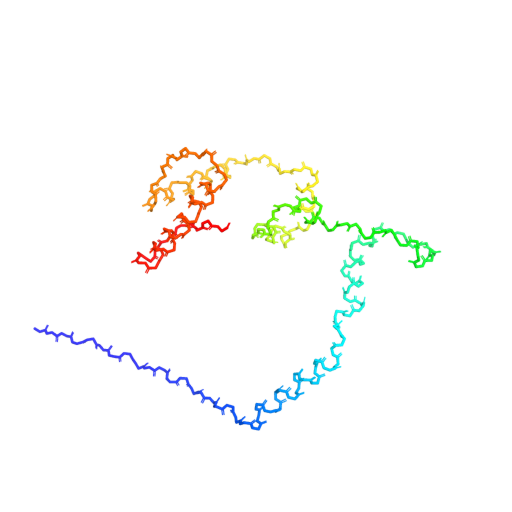TOM 681 O O . TRP A 1 94 ? 16.889 -7.104 -8.929 1.00 93.56 94 TRP A O 1
ATOM 691 N N . CYS A 1 95 ? 16.203 -5.078 -8.240 1.00 93.56 95 CYS A N 1
ATOM 692 C CA . CYS A 1 95 ? 17.121 -4.318 -9.081 1.00 93.56 95 CYS A CA 1
ATOM 693 C C . CYS A 1 95 ? 17.211 -2.856 -8.619 1.00 93.56 95 CYS A C 1
ATOM 695 O O . CYS A 1 95 ? 16.328 -2.038 -8.901 1.00 93.56 95 CYS A O 1
ATOM 697 N N . GLU A 1 96 ? 18.336 -2.495 -8.000 1.00 90.81 96 GLU A N 1
ATOM 698 C CA . GLU A 1 96 ? 18.597 -1.134 -7.513 1.00 90.81 96 GLU A CA 1
ATOM 699 C C . GLU A 1 96 ? 18.462 -0.080 -8.621 1.00 90.81 96 GLU A C 1
ATOM 701 O O . GLU A 1 96 ? 17.816 0.955 -8.438 1.00 90.81 96 GLU A O 1
ATOM 706 N N . LYS A 1 97 ? 19.007 -0.365 -9.813 1.00 92.12 97 LYS A N 1
ATOM 707 C CA . LYS A 1 97 ? 18.953 0.565 -10.949 1.00 92.12 97 LYS A CA 1
ATOM 708 C C . LYS A 1 97 ? 17.528 0.757 -11.464 1.00 92.12 97 LYS A C 1
ATOM 710 O O . LYS A 1 97 ? 17.158 1.872 -11.821 1.00 92.12 97 LYS A O 1
ATOM 715 N N . GLN A 1 98 ? 16.708 -0.295 -11.469 1.00 92.19 98 GLN A N 1
ATOM 716 C CA . GLN A 1 98 ? 15.294 -0.186 -11.829 1.00 92.19 98 GLN A CA 1
ATOM 717 C C . GLN A 1 98 ? 14.539 0.694 -10.826 1.00 92.19 98 GLN A C 1
ATOM 719 O O . GLN A 1 98 ? 13.733 1.526 -11.241 1.00 92.19 98 GLN A O 1
ATOM 724 N N . MET A 1 99 ? 14.810 0.551 -9.522 1.00 90.31 99 MET A N 1
ATOM 725 C CA . MET A 1 99 ? 14.240 1.432 -8.499 1.00 90.31 99 MET A CA 1
ATOM 726 C C . MET A 1 99 ? 14.651 2.889 -8.724 1.00 90.31 99 MET A C 1
ATOM 728 O O . MET A 1 99 ? 13.786 3.762 -8.738 1.00 90.31 99 MET A O 1
ATOM 732 N N . GLU A 1 100 ? 15.940 3.159 -8.950 1.00 90.44 100 GLU A N 1
ATOM 733 C CA . GLU A 1 100 ? 16.428 4.507 -9.265 1.00 90.44 100 GLU A CA 1
ATOM 734 C C . GLU A 1 100 ? 15.697 5.095 -10.478 1.00 90.44 100 GLU A C 1
ATOM 736 O O . GLU A 1 100 ? 15.145 6.192 -10.390 1.00 90.44 100 GLU A O 1
ATOM 741 N N . PHE A 1 101 ? 15.589 4.339 -11.575 1.00 92.69 101 PHE A N 1
ATOM 742 C CA . PHE A 1 101 ? 14.850 4.773 -12.761 1.00 92.69 101 PHE A CA 1
ATOM 743 C C . PHE A 1 101 ? 13.378 5.070 -12.461 1.00 92.69 101 PHE A C 1
ATOM 745 O O . PHE A 1 101 ? 12.883 6.107 -12.895 1.00 92.69 101 PHE A O 1
ATOM 752 N N . MET A 1 102 ? 12.686 4.215 -11.699 1.00 91.94 102 MET A N 1
ATOM 753 C CA . MET A 1 102 ? 11.284 4.439 -11.323 1.00 91.94 102 MET A CA 1
ATOM 754 C C . MET A 1 102 ? 11.091 5.682 -10.449 1.00 91.94 102 MET A C 1
ATOM 756 O O . MET A 1 102 ? 10.053 6.338 -10.539 1.00 91.94 102 MET A O 1
ATOM 760 N N . LEU A 1 103 ? 12.056 5.994 -9.581 1.00 89.50 103 LEU A N 1
ATOM 761 C CA . LEU A 1 103 ? 12.007 7.185 -8.736 1.00 89.50 103 LEU A CA 1
ATOM 762 C C . LEU A 1 103 ? 12.273 8.462 -9.543 1.00 89.50 103 LEU A C 1
ATOM 764 O O . LEU A 1 103 ? 11.596 9.462 -9.318 1.00 89.50 103 LEU A O 1
ATOM 768 N N . GLU A 1 104 ? 13.209 8.427 -10.495 1.00 90.75 104 GLU A N 1
ATOM 769 C CA . GLU A 1 104 ? 13.587 9.602 -11.292 1.00 90.75 104 GLU A CA 1
ATOM 770 C C . GLU A 1 104 ? 12.651 9.872 -12.481 1.00 90.75 104 GLU A C 1
ATOM 772 O O . GLU A 1 104 ? 12.377 11.030 -12.786 1.00 90.75 104 GLU A O 1
ATOM 777 N N . HIS A 1 105 ? 12.138 8.826 -13.133 1.00 92.00 105 HIS A N 1
ATOM 778 C CA . HIS A 1 105 ? 11.363 8.928 -14.380 1.00 92.00 105 HIS A CA 1
ATOM 779 C C . HIS A 1 105 ? 9.885 8.552 -14.208 1.00 92.00 105 HIS A C 1
ATOM 781 O O . HIS A 1 105 ? 9.097 8.690 -15.142 1.00 92.00 105 HIS A O 1
ATOM 787 N N . GLY A 1 106 ? 9.493 8.099 -13.016 1.00 89.62 106 GLY A N 1
ATOM 788 C CA . GLY A 1 106 ? 8.140 7.640 -12.728 1.00 89.62 106 GLY A CA 1
ATOM 789 C C . GLY A 1 106 ? 7.932 6.149 -12.997 1.00 89.62 106 GLY A C 1
ATOM 790 O O . GLY A 1 106 ? 8.791 5.434 -13.516 1.00 89.62 106 GLY A O 1
ATOM 791 N N . LYS A 1 107 ? 6.760 5.654 -12.588 1.00 88.50 107 LYS A N 1
ATOM 792 C CA . LYS A 1 107 ? 6.396 4.245 -12.763 1.00 88.50 107 LYS A CA 1
ATOM 793 C C . LYS A 1 107 ? 5.918 3.989 -14.194 1.00 88.50 107 LYS A C 1
ATOM 795 O O . LYS A 1 107 ? 5.181 4.819 -14.723 1.00 88.50 107 LYS A O 1
ATOM 800 N N . PRO A 1 108 ? 6.255 2.828 -14.779 1.00 90.62 108 PRO A N 1
ATOM 801 C CA . PRO A 1 108 ? 5.643 2.384 -16.022 1.00 90.62 108 PRO A CA 1
ATOM 802 C C . PRO A 1 108 ? 4.115 2.315 -15.918 1.00 90.62 108 PRO A C 1
ATOM 804 O O . PRO A 1 108 ? 3.560 2.097 -14.834 1.00 90.62 108 PRO A O 1
ATOM 807 N N . GLU A 1 109 ? 3.454 2.450 -17.066 1.00 94.19 109 GLU A N 1
ATOM 808 C CA . GLU A 1 109 ? 2.014 2.233 -17.199 1.00 94.19 109 GLU A CA 1
ATOM 809 C C . GLU A 1 109 ? 1.601 0.846 -16.693 1.00 94.19 109 GLU A C 1
ATOM 811 O O . GLU A 1 109 ? 2.329 -0.145 -16.827 1.00 94.19 109 GLU A O 1
ATOM 816 N N . ARG A 1 110 ? 0.403 0.768 -16.103 1.00 94.94 110 ARG A N 1
ATOM 817 C CA . ARG A 1 110 ? -0.116 -0.497 -15.570 1.00 94.94 110 ARG A CA 1
ATOM 818 C C . ARG A 1 110 ? -0.446 -1.441 -16.719 1.00 94.94 110 ARG A C 1
ATOM 820 O O . ARG A 1 110 ? -1.302 -1.136 -17.548 1.00 94.94 110 ARG A O 1
ATOM 827 N N . THR A 1 111 ? 0.176 -2.615 -16.715 1.00 97.12 111 THR A N 1
ATOM 828 C CA . THR A 1 111 ? -0.130 -3.678 -17.679 1.00 97.12 111 THR A CA 1
ATOM 829 C C . THR A 1 111 ? -1.522 -4.266 -17.432 1.00 97.12 111 THR A C 1
ATOM 831 O O . THR A 1 111 ? -2.068 -4.160 -16.332 1.00 97.12 111 THR A O 1
ATOM 834 N N . GLU A 1 112 ? -2.092 -4.943 -18.431 1.00 97.75 112 GLU A N 1
ATOM 835 C CA . GLU A 1 112 ? -3.388 -5.625 -18.286 1.00 97.75 112 GLU A CA 1
ATOM 836 C C . GLU A 1 112 ? -3.367 -6.671 -17.161 1.00 97.75 112 GLU A C 1
ATOM 838 O O . GLU A 1 112 ? -4.308 -6.765 -16.376 1.00 97.75 112 GLU A O 1
ATOM 843 N N . ALA A 1 113 ? -2.244 -7.378 -16.992 1.00 97.44 113 ALA A N 1
ATOM 844 C CA . ALA A 1 113 ? -2.055 -8.304 -15.877 1.00 97.44 113 ALA A CA 1
ATOM 845 C C . ALA A 1 113 ? -2.078 -7.592 -14.511 1.00 97.44 113 ALA A C 1
ATOM 847 O O . ALA A 1 113 ? -2.669 -8.103 -13.562 1.00 97.44 113 ALA A O 1
ATOM 848 N N . MET A 1 114 ? -1.486 -6.396 -14.401 1.00 96.25 114 MET A N 1
ATOM 849 C CA . MET A 1 114 ? -1.537 -5.605 -13.164 1.00 96.25 114 MET A CA 1
ATOM 850 C C . MET A 1 114 ? -2.951 -5.100 -12.860 1.00 96.25 114 MET A C 1
ATOM 852 O O . MET A 1 114 ? -3.345 -5.080 -11.695 1.00 96.25 114 MET A O 1
ATOM 856 N N . LYS A 1 115 ? -3.719 -4.701 -13.883 1.00 97.38 115 LYS A N 1
ATOM 857 C CA . LYS A 1 115 ? -5.122 -4.285 -13.721 1.00 97.38 115 LYS A CA 1
ATOM 858 C C . LYS A 1 115 ? -5.992 -5.453 -13.255 1.00 97.38 115 LYS A C 1
ATOM 860 O O . LYS A 1 115 ? -6.700 -5.309 -12.264 1.00 97.38 115 LYS A O 1
ATOM 865 N N . ALA A 1 116 ? -5.857 -6.615 -13.896 1.00 97.94 116 ALA A N 1
ATOM 866 C CA . ALA A 1 116 ? -6.552 -7.838 -13.495 1.00 97.94 116 ALA A CA 1
ATOM 867 C C . ALA A 1 116 ? -6.170 -8.281 -12.070 1.00 97.94 116 ALA A C 1
ATOM 869 O O . ALA A 1 116 ? -7.023 -8.709 -11.296 1.00 97.94 116 ALA A O 1
ATOM 870 N N . GLY A 1 117 ? -4.894 -8.136 -11.693 1.00 97.00 117 GLY A N 1
ATOM 871 C CA . GLY A 1 117 ? -4.433 -8.383 -10.327 1.00 97.00 117 GLY A CA 1
ATOM 872 C C . GLY A 1 117 ? -5.098 -7.455 -9.309 1.00 97.00 117 GLY A C 1
ATOM 873 O O . GLY A 1 117 ? -5.611 -7.928 -8.298 1.00 97.00 117 GLY A O 1
ATOM 874 N N . LEU A 1 118 ? -5.146 -6.149 -9.596 1.00 95.19 118 LEU A N 1
ATOM 875 C CA . LEU A 1 118 ? -5.797 -5.160 -8.731 1.00 95.19 118 LEU A CA 1
ATOM 876 C C . LEU A 1 118 ? -7.294 -5.449 -8.552 1.00 95.19 118 LEU A C 1
ATOM 878 O O . LEU A 1 118 ? -7.801 -5.387 -7.435 1.00 95.19 118 LEU A O 1
ATOM 882 N N . GLU A 1 119 ? -7.989 -5.788 -9.637 1.00 96.75 119 GLU A N 1
ATOM 883 C CA . GLU A 1 119 ? -9.407 -6.146 -9.592 1.00 96.75 119 GLU A CA 1
ATOM 884 C C . GLU A 1 119 ? -9.644 -7.403 -8.749 1.00 96.75 119 GLU A C 1
ATOM 886 O O . GLU A 1 119 ? -10.518 -7.413 -7.883 1.00 96.75 119 GLU A O 1
ATOM 891 N N . ARG A 1 120 ? -8.816 -8.438 -8.928 1.00 96.25 120 ARG A N 1
ATOM 892 C CA . ARG A 1 120 ? -8.904 -9.663 -8.130 1.00 96.25 120 ARG A CA 1
ATOM 893 C C . ARG A 1 120 ? -8.679 -9.398 -6.642 1.00 96.25 120 ARG A C 1
ATOM 895 O O . ARG A 1 120 ? -9.417 -9.936 -5.826 1.00 96.25 120 ARG A O 1
ATOM 902 N N . HIS A 1 121 ? -7.693 -8.576 -6.280 1.00 95.56 121 HIS A N 1
ATOM 903 C CA . HIS A 1 121 ? -7.481 -8.177 -4.884 1.00 95.56 121 HIS A CA 1
ATOM 904 C C . HIS A 1 121 ? -8.722 -7.481 -4.311 1.00 95.56 121 HIS A C 1
ATOM 906 O O . HIS A 1 121 ? -9.219 -7.890 -3.264 1.00 95.56 121 HIS A O 1
ATOM 912 N N . ALA A 1 122 ? -9.297 -6.528 -5.052 1.00 92.75 122 ALA A N 1
ATOM 913 C CA . ALA A 1 122 ? -10.502 -5.824 -4.625 1.00 92.75 122 ALA A CA 1
ATOM 914 C C . ALA A 1 122 ? -11.714 -6.757 -4.441 1.00 92.75 122 ALA A C 1
ATOM 916 O O . ALA A 1 122 ? -12.488 -6.561 -3.505 1.00 92.75 122 ALA A O 1
ATOM 917 N N . GLN A 1 123 ? -11.877 -7.768 -5.300 1.00 94.81 123 GLN A N 1
ATOM 918 C CA . GLN A 1 123 ? -12.921 -8.790 -5.158 1.00 94.81 123 GLN A CA 1
ATOM 919 C C . GLN A 1 123 ? -12.707 -9.640 -3.898 1.00 94.81 123 GLN A C 1
ATOM 921 O O . GLN A 1 123 ? -13.626 -9.796 -3.101 1.00 94.81 123 GLN A O 1
ATOM 926 N N . LEU A 1 124 ? -11.484 -10.135 -3.678 1.00 94.25 124 LEU A N 1
ATOM 927 C CA . LEU A 1 124 ? -11.150 -10.965 -2.514 1.00 94.25 124 LEU A CA 1
ATOM 928 C C . LEU A 1 124 ? -11.268 -10.209 -1.184 1.00 94.25 124 LEU A C 1
ATOM 930 O O . LEU A 1 124 ? -11.543 -10.817 -0.151 1.00 94.25 124 LEU A O 1
ATOM 934 N N . GLU A 1 125 ? -11.035 -8.899 -1.186 1.00 91.75 125 GLU A N 1
ATOM 935 C CA . GLU A 1 125 ? -11.281 -8.051 -0.021 1.00 91.75 125 GLU A CA 1
ATOM 936 C C . GLU A 1 125 ? -12.779 -7.919 0.282 1.00 91.75 125 GLU A C 1
ATOM 938 O O . GLU A 1 125 ? -13.167 -8.028 1.445 1.00 91.75 125 GLU A O 1
ATOM 943 N N . GLN A 1 126 ? -13.620 -7.757 -0.748 1.00 92.75 126 GLN A N 1
ATOM 944 C CA . GLN A 1 126 ? -15.081 -7.655 -0.601 1.00 92.75 126 GLN A CA 1
ATOM 945 C C . GLN A 1 126 ? -15.725 -8.930 -0.041 1.00 92.75 126 GLN A C 1
ATOM 947 O O . GLN A 1 126 ? -16.770 -8.852 0.598 1.00 92.75 126 GLN A O 1
ATOM 952 N N . GLU A 1 127 ? -15.096 -10.097 -0.221 1.00 93.25 127 GLU A N 1
ATOM 953 C CA . GLU A 1 127 ? -15.539 -11.357 0.399 1.00 93.25 127 GLU A CA 1
ATOM 954 C C . GLU A 1 127 ? -15.501 -11.309 1.936 1.00 93.25 127 GLU A C 1
ATOM 956 O O . GLU A 1 127 ? -16.242 -12.036 2.597 1.00 93.25 127 GLU A O 1
ATOM 961 N N . VAL A 1 128 ? -14.616 -10.487 2.512 1.00 91.25 128 VAL A N 1
ATOM 962 C CA . VAL A 1 128 ? -14.357 -10.448 3.960 1.00 91.25 128 VAL A CA 1
ATOM 963 C C . VAL A 1 128 ? -14.833 -9.136 4.589 1.00 91.25 128 VAL A C 1
ATOM 965 O O . VAL A 1 128 ? -15.282 -9.135 5.739 1.00 91.25 128 VAL A O 1
ATOM 968 N N . VAL A 1 129 ? -14.747 -8.025 3.851 1.00 90.31 129 VAL A N 1
ATOM 969 C CA . VAL A 1 129 ? -15.032 -6.672 4.341 1.00 90.31 129 VAL A CA 1
ATOM 970 C C . VAL A 1 129 ? -15.879 -5.900 3.337 1.00 90.31 129 VAL A C 1
ATOM 972 O O . VAL A 1 129 ? -15.509 -5.741 2.178 1.00 90.31 129 VAL A O 1
ATOM 975 N N . GLU A 1 130 ? -16.988 -5.335 3.806 1.00 91.88 130 GLU A N 1
ATOM 976 C CA . GLU A 1 130 ? -17.798 -4.410 3.019 1.00 91.88 130 GLU A CA 1
ATOM 977 C C . GLU A 1 130 ? -17.173 -3.008 3.029 1.00 91.88 130 GLU A C 1
ATOM 979 O O . GLU A 1 130 ? -16.863 -2.454 4.088 1.00 91.88 130 GLU A O 1
ATOM 984 N N . ARG A 1 131 ? -16.981 -2.419 1.843 1.00 90.06 131 ARG A N 1
ATOM 985 C CA . ARG A 1 131 ? -16.477 -1.048 1.710 1.00 90.06 131 ARG A CA 1
ATOM 986 C C . ARG A 1 131 ? -17.643 -0.068 1.752 1.00 90.06 131 ARG A C 1
ATOM 988 O O . ARG A 1 131 ? -18.509 -0.098 0.885 1.00 90.06 131 ARG A O 1
ATOM 995 N N . VAL A 1 132 ? -17.612 0.828 2.732 1.00 93.19 132 VAL A N 1
ATOM 996 C CA . VAL A 1 132 ? -18.605 1.892 2.909 1.00 93.19 132 VAL A CA 1
ATOM 997 C C . VAL A 1 132 ? -17.944 3.240 2.645 1.00 93.19 132 VAL A C 1
ATOM 999 O O . VAL A 1 132 ? -16.855 3.516 3.153 1.00 93.19 132 VAL A O 1
ATOM 1002 N N . GLU A 1 133 ? -18.596 4.086 1.851 1.00 93.50 133 GLU A N 1
ATOM 1003 C CA . GLU A 1 133 ? -18.139 5.455 1.615 1.00 93.50 133 GLU A CA 1
ATOM 1004 C C . GLU A 1 133 ? -18.417 6.326 2.845 1.00 93.50 133 GLU A C 1
ATOM 1006 O O . GLU A 1 133 ? -19.553 6.439 3.308 1.00 93.50 133 GLU A O 1
ATOM 1011 N N . VAL A 1 134 ? -17.369 6.957 3.378 1.00 94.25 134 VAL A N 1
ATOM 1012 C CA . VAL A 1 134 ? -17.452 7.845 4.542 1.00 94.25 134 VAL A CA 1
ATOM 1013 C C . VAL A 1 134 ? -17.000 9.239 4.124 1.00 94.25 134 VAL A C 1
ATOM 1015 O O . VAL A 1 134 ? -15.888 9.416 3.629 1.00 94.25 134 VAL A O 1
ATOM 1018 N N . ALA A 1 135 ? -17.858 10.240 4.323 1.00 96.00 135 ALA A N 1
ATOM 1019 C CA . ALA A 1 135 ? -17.503 11.634 4.087 1.00 96.00 135 ALA A CA 1
ATOM 1020 C C . ALA A 1 135 ? -16.574 12.133 5.204 1.00 96.00 135 ALA A C 1
ATOM 1022 O O . ALA A 1 135 ? -16.961 12.131 6.368 1.00 96.00 135 ALA A O 1
ATOM 1023 N N . ILE A 1 136 ? -15.370 12.575 4.837 1.00 96.75 136 ILE A N 1
ATOM 1024 C CA . ILE A 1 136 ? -14.336 13.055 5.763 1.00 96.75 136 ILE A CA 1
ATOM 1025 C C . ILE A 1 136 ? -14.241 14.576 5.649 1.00 96.75 136 ILE A C 1
ATOM 1027 O O . ILE A 1 136 ? -14.048 15.106 4.554 1.00 96.75 136 ILE A O 1
ATOM 1031 N N . ARG A 1 137 ? -14.380 15.281 6.772 1.00 95.88 137 ARG A N 1
ATOM 1032 C CA . ARG A 1 137 ? -14.389 16.750 6.853 1.00 95.88 137 ARG A CA 1
ATOM 1033 C C . ARG A 1 137 ? -13.135 17.326 7.502 1.00 95.88 137 ARG A C 1
ATOM 1035 O O . ARG A 1 137 ? -12.854 18.504 7.294 1.00 95.88 137 ARG A O 1
ATOM 1042 N N . SER A 1 138 ? -12.391 16.525 8.264 1.00 97.69 138 SER A N 1
ATOM 1043 C CA . SER A 1 138 ? -11.166 16.952 8.947 1.00 97.69 138 SER A CA 1
ATOM 1044 C C . SER A 1 138 ? -10.066 15.882 8.924 1.00 97.69 138 SER A C 1
ATOM 1046 O O . SER A 1 138 ? -10.306 14.719 8.586 1.00 97.69 138 SER A O 1
ATOM 1048 N N . GLU A 1 139 ? -8.836 16.267 9.276 1.00 95.88 139 GLU A N 1
ATOM 1049 C CA . GLU A 1 139 ? -7.710 15.327 9.366 1.00 95.88 139 GLU A CA 1
ATOM 1050 C C . GLU A 1 139 ? -7.895 14.328 10.518 1.00 95.88 139 GLU A C 1
ATOM 1052 O O . GLU A 1 139 ? -7.524 13.159 10.398 1.00 95.88 139 GLU A O 1
ATOM 1057 N N . GLU A 1 140 ? -8.521 14.750 11.616 1.00 96.62 140 GLU A N 1
ATOM 1058 C CA . GLU A 1 140 ? -8.833 13.897 12.763 1.00 96.62 140 GLU A CA 1
ATOM 1059 C C . GLU A 1 140 ? -9.855 12.818 12.389 1.00 96.62 140 GLU A C 1
ATOM 1061 O O . GLU A 1 140 ? -9.710 11.662 12.792 1.00 96.62 140 GLU A O 1
ATOM 1066 N N . GLU A 1 141 ? -10.854 13.154 11.567 1.00 96.81 141 GLU A N 1
ATOM 1067 C CA . GLU A 1 141 ? -11.809 12.176 11.036 1.00 96.81 141 GLU A CA 1
ATOM 1068 C C . GLU A 1 141 ? -11.113 11.168 10.113 1.00 96.81 141 GLU A C 1
ATOM 1070 O O . GLU A 1 141 ? -11.364 9.966 10.214 1.00 96.81 141 GLU A O 1
ATOM 1075 N N . LEU A 1 142 ? -10.171 11.617 9.274 1.00 94.69 142 LEU A N 1
ATOM 1076 C CA . LEU A 1 142 ? -9.371 10.726 8.427 1.00 94.69 142 LEU A CA 1
ATOM 1077 C C . LEU A 1 142 ? -8.576 9.712 9.259 1.00 94.69 142 LEU A C 1
ATOM 1079 O O . LEU A 1 142 ? -8.581 8.516 8.957 1.00 94.69 142 LEU A O 1
ATOM 1083 N N . TRP A 1 143 ? -7.884 10.179 10.300 1.00 95.00 143 TRP A N 1
ATOM 1084 C CA . TRP A 1 143 ? -7.141 9.308 11.211 1.00 95.00 143 TRP A CA 1
ATOM 1085 C C . TRP A 1 143 ? -8.062 8.373 11.987 1.00 95.00 143 TRP A C 1
ATOM 1087 O O . TRP A 1 143 ? -7.733 7.199 12.141 1.00 95.00 143 TRP A O 1
ATOM 1097 N N . THR A 1 144 ? -9.234 8.855 12.398 1.00 95.81 144 THR A N 1
ATOM 1098 C CA . THR A 1 144 ? -10.255 8.030 13.054 1.00 95.81 144 THR A CA 1
ATOM 1099 C C . THR A 1 144 ? -10.687 6.876 12.154 1.00 95.81 144 THR A C 1
ATOM 1101 O O . THR A 1 144 ? -10.658 5.725 12.585 1.00 95.81 144 THR A O 1
ATOM 1104 N N . VAL A 1 145 ? -11.013 7.148 10.886 1.00 95.38 145 VAL A N 1
ATOM 1105 C CA . VAL A 1 145 ? -11.405 6.109 9.918 1.00 95.38 145 VAL A CA 1
ATOM 1106 C C . VAL A 1 145 ? -10.275 5.097 9.714 1.00 95.38 145 VAL A C 1
ATOM 1108 O O . VAL A 1 145 ? -10.511 3.890 9.762 1.00 95.38 145 VAL A O 1
ATOM 1111 N N . LYS A 1 146 ? -9.029 5.560 9.556 1.00 94.31 146 LYS A N 1
ATOM 1112 C CA . LYS A 1 146 ? -7.858 4.673 9.437 1.00 94.31 146 LYS A CA 1
ATOM 1113 C C . LYS A 1 146 ? -7.676 3.783 10.666 1.00 94.31 146 LYS A C 1
ATOM 1115 O O . LYS A 1 146 ? -7.477 2.579 10.522 1.00 94.31 146 LYS A O 1
ATOM 1120 N N . PHE A 1 147 ? -7.773 4.360 11.861 1.00 95.38 147 PHE A N 1
ATOM 1121 C CA . PHE A 1 147 ? -7.594 3.641 13.118 1.00 95.38 147 PHE A CA 1
ATOM 1122 C C . PHE A 1 147 ? -8.712 2.621 13.362 1.00 95.38 147 PHE A C 1
ATOM 1124 O O . PHE A 1 147 ? -8.442 1.486 13.750 1.00 95.38 147 PHE A O 1
ATOM 1131 N N . MET A 1 148 ? -9.960 2.976 13.052 1.00 95.06 148 MET A N 1
ATOM 1132 C CA . MET A 1 148 ? -11.087 2.044 13.119 1.00 95.06 148 MET A CA 1
ATOM 1133 C C . MET A 1 148 ? -10.928 0.887 12.130 1.00 95.06 148 MET A C 1
ATOM 1135 O O . MET A 1 148 ? -11.157 -0.262 12.504 1.00 95.06 148 MET A O 1
ATOM 1139 N N . ASN A 1 149 ? -10.459 1.155 10.906 1.00 94.62 149 ASN A N 1
ATOM 1140 C CA . ASN A 1 149 ? -10.163 0.103 9.931 1.00 94.62 149 ASN A CA 1
ATOM 1141 C C . ASN A 1 149 ? -9.048 -0.835 10.420 1.00 94.62 149 ASN A C 1
ATOM 1143 O O . ASN A 1 149 ? -9.156 -2.049 10.254 1.00 94.62 149 ASN A O 1
ATOM 1147 N N . PHE A 1 150 ? -8.016 -0.298 11.078 1.00 95.94 150 PHE A N 1
ATOM 1148 C CA . PHE A 1 150 ? -6.960 -1.099 11.701 1.00 95.94 150 PHE A CA 1
ATOM 1149 C C . PHE A 1 150 ? -7.499 -1.995 12.828 1.00 95.94 150 PHE A C 1
ATOM 1151 O O . PHE A 1 150 ? -7.241 -3.202 12.834 1.00 95.94 150 PHE A O 1
ATOM 1158 N N . ILE A 1 151 ? -8.288 -1.437 13.757 1.00 95.25 151 ILE A N 1
ATOM 1159 C CA . ILE A 1 151 ? -8.912 -2.202 14.850 1.00 95.25 151 ILE A CA 1
ATOM 1160 C C . ILE A 1 151 ? -9.821 -3.291 14.282 1.00 95.25 151 ILE A C 1
ATOM 1162 O O . ILE A 1 151 ? -9.764 -4.440 14.718 1.00 95.25 151 ILE A O 1
ATOM 1166 N N . MET A 1 152 ? -10.644 -2.951 13.291 1.00 94.19 152 MET A N 1
ATOM 1167 C CA . MET A 1 152 ? -11.551 -3.895 12.654 1.00 94.19 152 MET A CA 1
ATOM 1168 C C . MET A 1 152 ? -10.782 -5.037 11.981 1.00 94.19 152 MET A C 1
ATOM 1170 O O . MET A 1 152 ? -11.113 -6.196 12.219 1.00 94.19 152 MET A O 1
ATOM 1174 N N . GLY A 1 153 ? -9.739 -4.736 11.202 1.00 94.56 153 GLY A N 1
ATOM 1175 C CA . GLY A 1 153 ? -8.898 -5.751 10.562 1.00 94.56 153 GLY A CA 1
ATOM 1176 C C . GLY A 1 153 ? -8.181 -6.649 11.575 1.00 94.56 153 GLY A C 1
ATOM 1177 O O . GLY A 1 153 ? -8.146 -7.868 11.405 1.00 94.56 153 GLY A O 1
ATOM 1178 N N . THR A 1 154 ? -7.688 -6.071 12.674 1.00 95.62 154 THR A N 1
ATOM 1179 C CA . THR A 1 154 ? -7.052 -6.822 13.768 1.00 95.62 154 THR A CA 1
ATOM 1180 C C . THR A 1 154 ? -8.053 -7.741 14.466 1.00 95.62 154 THR A C 1
ATOM 1182 O O . THR A 1 154 ? -7.774 -8.917 14.674 1.00 95.62 154 THR A O 1
ATOM 1185 N N . ASN A 1 155 ? -9.257 -7.251 14.766 1.00 94.81 155 ASN A N 1
ATOM 1186 C CA . ASN A 1 155 ? -10.318 -8.060 15.366 1.00 94.81 155 ASN A CA 1
ATOM 1187 C C . ASN A 1 155 ? -10.782 -9.182 14.428 1.00 94.81 155 ASN A C 1
ATOM 1189 O O . ASN A 1 155 ? -11.009 -10.302 14.881 1.00 94.81 155 ASN A O 1
ATOM 1193 N N . GLN A 1 156 ? -10.904 -8.921 13.124 1.00 93.94 156 GLN A N 1
ATOM 1194 C CA . GLN A 1 156 ? -11.218 -9.965 12.145 1.00 93.94 156 GLN A CA 1
ATOM 1195 C C . GLN A 1 156 ? -10.157 -11.067 12.154 1.00 93.94 156 GLN A C 1
ATOM 1197 O O . GLN A 1 156 ? -10.506 -12.244 12.249 1.00 93.94 156 GLN A O 1
ATOM 1202 N N . LEU A 1 157 ? -8.876 -10.694 12.163 1.00 95.12 157 LEU A N 1
ATOM 1203 C CA . LEU A 1 157 ? -7.787 -11.656 12.266 1.00 95.12 157 LEU A CA 1
ATOM 1204 C C . LEU A 1 157 ? -7.848 -12.455 13.577 1.00 95.12 157 LEU A C 1
ATOM 1206 O O . LEU A 1 157 ? -7.774 -13.679 13.542 1.00 95.12 157 LEU A O 1
ATOM 1210 N N . MET A 1 158 ? -8.039 -11.788 14.717 1.00 96.62 158 MET A N 1
ATOM 1211 C CA . MET A 1 158 ? -8.024 -12.427 16.039 1.00 96.62 158 MET A CA 1
ATOM 1212 C C . MET A 1 158 ? -9.233 -13.338 16.295 1.00 96.62 158 MET A C 1
ATOM 1214 O O . MET A 1 158 ? -9.075 -14.406 16.879 1.00 96.62 158 MET A O 1
ATOM 1218 N N . PHE A 1 159 ? -10.438 -12.937 15.876 1.00 96.06 159 PHE A N 1
ATOM 1219 C CA . PHE A 1 159 ? -11.672 -13.670 16.190 1.00 96.06 159 PHE A CA 1
ATOM 1220 C C . PHE A 1 159 ? -12.151 -14.589 15.066 1.00 96.06 159 PHE A C 1
ATOM 1222 O O . PHE A 1 159 ? -12.742 -15.628 15.345 1.00 96.06 159 PHE A O 1
ATOM 1229 N N . LYS A 1 160 ? -11.927 -14.217 13.799 1.00 92.94 160 LYS A N 1
ATOM 1230 C CA . LYS A 1 160 ? -12.348 -15.014 12.633 1.00 92.94 160 LYS A CA 1
ATOM 1231 C C . LYS A 1 160 ? -11.192 -15.807 12.018 1.00 92.94 160 LYS A C 1
ATOM 1233 O O . LYS A 1 160 ? -11.441 -16.670 11.183 1.00 92.94 160 LYS A O 1
ATOM 1238 N N . GLY A 1 161 ? -9.946 -15.518 12.403 1.00 94.19 161 GLY A N 1
ATOM 1239 C CA . GLY A 1 161 ? -8.753 -16.171 11.859 1.00 94.19 161 GLY A CA 1
ATOM 1240 C C . GLY A 1 161 ? -8.397 -15.735 10.436 1.00 94.19 161 GLY A C 1
ATOM 1241 O O . GLY A 1 161 ? -7.536 -16.348 9.811 1.00 94.19 161 GLY A O 1
ATOM 1242 N N . ILE A 1 162 ? -9.059 -14.705 9.901 1.00 92.56 162 ILE A N 1
ATOM 1243 C CA . ILE A 1 162 ? -8.857 -14.243 8.528 1.00 92.56 162 ILE A CA 1
ATOM 1244 C C . ILE A 1 162 ? -8.984 -12.724 8.439 1.00 92.56 162 ILE A C 1
ATOM 1246 O O . ILE A 1 162 ? -9.926 -12.130 8.957 1.00 92.56 162 ILE A O 1
ATOM 1250 N N . THR A 1 163 ? -8.028 -12.105 7.752 1.00 93.81 163 THR 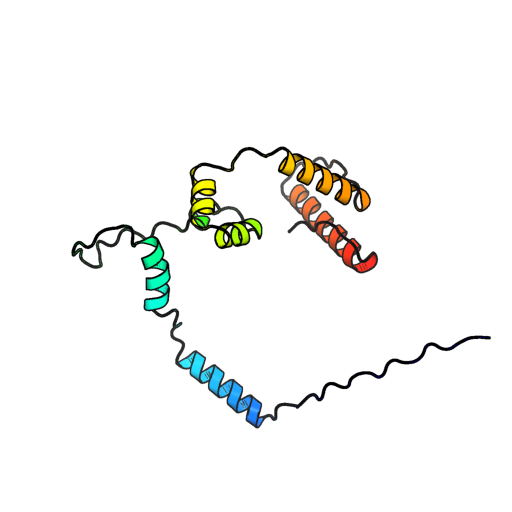A N 1
ATOM 1251 C CA . THR A 1 163 ? -8.120 -10.742 7.225 1.00 93.81 163 THR A CA 1
ATOM 1252 C C . THR A 1 163 ? -7.255 -10.668 5.968 1.00 93.81 163 THR A C 1
ATOM 1254 O O . THR A 1 163 ? -6.218 -11.332 5.900 1.00 93.81 163 THR A O 1
ATOM 1257 N N . ARG A 1 164 ? -7.692 -9.928 4.945 1.00 92.25 164 ARG A N 1
ATOM 1258 C CA . ARG A 1 164 ? -6.951 -9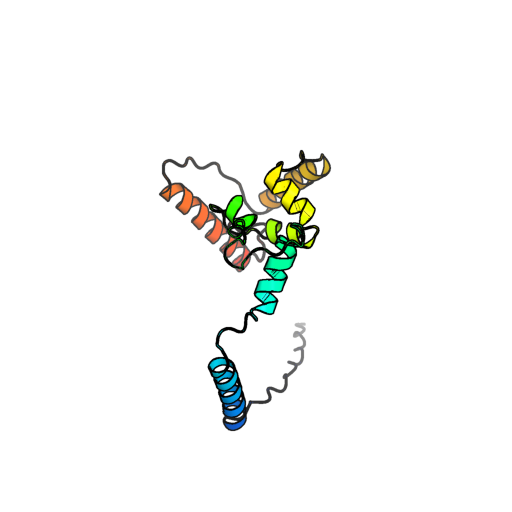.830 3.673 1.00 92.25 164 ARG A CA 1
ATOM 1259 C C . ARG A 1 164 ? -5.875 -8.757 3.733 1.00 92.25 164 ARG A C 1
ATOM 1261 O O . ARG A 1 164 ? -4.741 -9.015 3.346 1.00 92.25 164 ARG A O 1
ATOM 1268 N N . GLU A 1 165 ? -6.230 -7.587 4.249 1.00 89.44 165 GLU A N 1
ATOM 1269 C CA . GLU A 1 165 ? -5.339 -6.439 4.373 1.00 89.44 165 GLU A CA 1
ATOM 1270 C C . GLU A 1 165 ? -5.578 -5.749 5.721 1.00 89.44 165 GLU A C 1
ATOM 1272 O O . GLU A 1 165 ? -6.710 -5.664 6.201 1.00 89.44 165 GLU A O 1
ATOM 1277 N N . ILE A 1 166 ? -4.50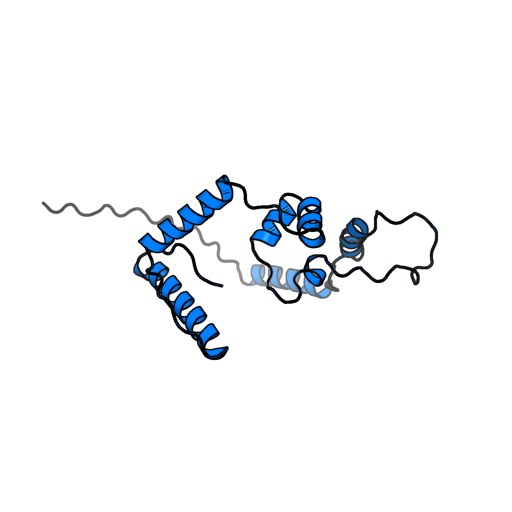4 -5.262 6.342 1.00 90.75 166 ILE A N 1
ATOM 1278 C CA . ILE A 1 166 ? -4.568 -4.400 7.523 1.00 90.75 166 ILE A CA 1
ATOM 1279 C C . ILE A 1 166 ? -3.884 -3.083 7.141 1.00 90.75 166 ILE A C 1
ATOM 1281 O O . ILE A 1 166 ? -2.715 -3.117 6.750 1.00 90.75 166 ILE A O 1
ATOM 1285 N N . PRO A 1 167 ? -4.575 -1.934 7.225 1.00 85.94 167 PRO A N 1
ATOM 1286 C CA . PRO A 1 167 ? -3.961 -0.644 6.926 1.00 85.94 167 PRO A CA 1
ATOM 1287 C C . PRO A 1 167 ? -2.906 -0.297 7.985 1.00 85.94 167 PRO A C 1
ATOM 1289 O O . PRO A 1 167 ? -3.203 -0.375 9.173 1.00 85.94 167 PRO A O 1
ATOM 1292 N N . VAL A 1 168 ? -1.702 0.103 7.562 1.00 76.56 168 VAL A N 1
ATOM 1293 C CA . VAL A 1 168 ? -0.567 0.474 8.436 1.00 76.56 168 VAL A CA 1
ATOM 1294 C C . VAL A 1 168 ? -0.137 1.912 8.176 1.00 76.56 168 VAL A C 1
ATOM 1296 O O . VAL A 1 168 ? -0.128 2.313 6.987 1.00 76.56 168 VAL A O 1
#

pLDDT: mean 78.27, std 18.81, range [40.59, 97.94]

Foldseek 3Di:
DDDDDDDDDPPPDPDPDQDPVNVVVVVVVVVVVVVVPPPPPPPVVVCVVQCVVVVVDDDDDDDPVPPPDRDPPLCCVQPVPHDDDPCLVVVCVVPVVVSSCCSVVNDDDQDPVNVVVVVVLVVVQCVQDDDDDDDDDDPVSVVVVLVVQQVVQVCCCVPVVDHSDHRD

Radius of gyration: 26.75 Å; chains: 1; bounding box: 64×64×55 Å

Organism: NCBI:txid206008